Protein AF-A0A1J4ZAJ0-F1 (afdb_monomer)

Sequence (170 aa):
MKILQNQTVWIAAALLSLMAATRYNHFGSSMALPDASYAVFFLAGLYRVRGALALLALLLLEAALVDFYAINFREISAYCVTSAYAFLVFAYGALWFVGRWYAARHAVSGKGVLGLMLAAAVASVVGKSEERAVASLFSPGGTHAMKGEFAGSNDFEVVAFLVVLPEAIA

Radius of gyration: 19.62 Å; Cα contacts (8 Å, |Δi|>4): 102; chains: 1; bounding box: 49×60×43 Å

pLDDT: mean 70.23, std 18.84, range [33.94, 95.88]

Nearest PDB structures (foldseek):
  8ovv-assembly1_A  TM=7.736E-01  e=8.194E-06  Thiobacillus denitrificans
  8c7p-assembly1_A  TM=6.859E-01  e=7.366E-06  Thiobacillus denitrificans ATCC 25259

Mean predicted aligned error: 14.1 Å

Foldseek 3Di:
DVVLVVVVVVLLVVLLVLQLQQVLDCDDDPPGFHRCLLVSLLVLLQDPHDPSVVSLVVSVVSSVVSVVCSVPPVVPDCPVVDPCVVCVNVSSVVSSPNSNVVNVPDDQDPVNVVVVVVVSVVCRVVVPVVVVVVVVVCPDDPPDPDPPPDPCPVPVPPPVPPPDDDDDDD

Solvent-accessible surface area (backbone atoms only — not comparable to full-atom values): 10308 Å² total; per-residue (Å²): 115,68,69,65,52,53,51,44,51,54,52,49,53,52,45,51,52,48,28,64,75,14,60,83,35,96,64,61,47,102,88,46,55,62,56,41,50,68,58,43,32,22,51,57,20,42,52,92,48,91,61,49,70,56,53,52,50,49,52,55,50,47,54,53,50,53,53,50,46,36,41,75,74,63,75,40,79,60,83,79,68,50,85,68,50,64,51,49,58,56,53,45,48,49,35,20,51,50,18,37,56,48,45,73,77,42,91,80,48,70,68,56,55,52,49,50,53,50,50,51,56,48,41,68,68,67,43,67,67,57,55,57,61,55,50,63,78,64,56,94,79,88,84,73,92,55,98,79,80,52,94,64,69,90,61,69,87,65,70,89,65,81,86,73,80,80,92,80,81,135

Structure (mmCIF, N/CA/C/O backbone):
data_AF-A0A1J4ZAJ0-F1
#
_entry.id   AF-A0A1J4ZAJ0-F1
#
loop_
_atom_site.group_PDB
_atom_site.id
_atom_site.type_symbol
_atom_site.label_atom_id
_atom_site.label_alt_id
_atom_site.label_comp_id
_atom_site.label_asym_id
_atom_site.label_entity_id
_atom_site.label_seq_id
_atom_site.pdbx_PDB_ins_code
_atom_site.Cartn_x
_atom_site.Cartn_y
_atom_site.Cartn_z
_atom_site.occupancy
_atom_site.B_iso_or_equiv
_atom_site.auth_seq_id
_atom_site.auth_comp_id
_atom_site.auth_asym_id
_atom_site.auth_atom_id
_atom_site.pdbx_PDB_model_num
ATOM 1 N N . MET A 1 1 ? -14.379 -10.783 22.840 1.00 54.06 1 MET A N 1
ATOM 2 C CA . MET A 1 1 ? -13.062 -11.000 22.185 1.00 54.06 1 MET A CA 1
ATOM 3 C C . MET A 1 1 ? -13.139 -11.733 20.840 1.00 54.06 1 MET A C 1
ATOM 5 O O . MET A 1 1 ? -12.487 -11.268 19.919 1.00 54.06 1 MET A O 1
ATOM 9 N N . LYS A 1 2 ? -13.942 -12.800 20.673 1.00 57.62 2 LYS A N 1
ATOM 10 C CA . LYS A 1 2 ? -14.010 -13.580 19.413 1.00 57.62 2 LYS A CA 1
ATOM 11 C C . LYS A 1 2 ? -14.455 -12.782 18.169 1.00 57.62 2 LYS A C 1
ATOM 13 O O . LYS A 1 2 ? -13.861 -12.938 17.111 1.00 57.62 2 LYS A O 1
ATOM 18 N N . ILE A 1 3 ? -15.438 -11.885 18.301 1.00 59.88 3 ILE A N 1
ATOM 19 C CA . ILE A 1 3 ? -16.002 -11.115 17.169 1.00 59.88 3 ILE A CA 1
ATOM 20 C C . ILE A 1 3 ? -14.974 -10.136 16.561 1.00 59.88 3 ILE A C 1
ATOM 22 O O . ILE A 1 3 ? -14.800 -10.100 15.348 1.00 59.88 3 ILE A O 1
ATOM 26 N N . LEU A 1 4 ? -14.226 -9.408 17.400 1.00 62.41 4 LEU A N 1
ATOM 27 C CA . LEU A 1 4 ? -13.175 -8.470 16.964 1.00 62.41 4 LEU A CA 1
ATOM 28 C C . LEU A 1 4 ? -11.959 -9.183 16.344 1.00 62.41 4 LEU A C 1
ATOM 30 O O . LEU A 1 4 ? -11.307 -8.649 15.448 1.00 62.41 4 LEU A O 1
ATOM 34 N N . GLN A 1 5 ? -11.663 -10.402 16.800 1.00 68.62 5 GLN A N 1
ATOM 35 C CA . GLN A 1 5 ? -10.575 -11.209 16.252 1.00 68.62 5 GLN A CA 1
ATOM 36 C C . GLN A 1 5 ? -10.941 -11.784 14.880 1.00 68.62 5 GLN A C 1
ATOM 38 O O . GLN A 1 5 ? -10.118 -11.740 13.973 1.00 68.62 5 GLN A O 1
ATOM 43 N N . ASN A 1 6 ? -12.193 -12.214 14.692 1.00 74.06 6 ASN A N 1
ATOM 44 C CA . ASN A 1 6 ? -12.681 -12.676 13.394 1.00 74.06 6 ASN A CA 1
ATOM 45 C C . ASN A 1 6 ? -12.636 -11.550 12.346 1.00 74.06 6 ASN A C 1
ATOM 47 O O . ASN A 1 6 ? -12.157 -11.758 11.239 1.00 74.06 6 ASN A O 1
ATOM 51 N N . GLN A 1 7 ? -13.050 -10.327 12.706 1.00 75.75 7 GLN A N 1
ATOM 52 C CA . GLN A 1 7 ? -12.976 -9.184 11.785 1.00 75.75 7 GLN A CA 1
ATOM 53 C C . GLN A 1 7 ? -11.540 -8.791 11.422 1.00 75.75 7 GLN A C 1
ATOM 55 O O . GLN A 1 7 ? -11.275 -8.472 10.268 1.00 75.75 7 GLN A O 1
ATOM 60 N N . THR A 1 8 ? -10.605 -8.866 12.374 1.00 78.75 8 THR A N 1
ATOM 61 C CA . THR A 1 8 ? -9.176 -8.633 12.101 1.00 78.75 8 THR A CA 1
ATOM 62 C C . THR A 1 8 ? -8.647 -9.577 11.020 1.00 78.75 8 THR A C 1
ATOM 64 O O . THR A 1 8 ? -7.941 -9.131 10.121 1.00 78.75 8 THR A O 1
ATOM 67 N N . VAL A 1 9 ? -9.010 -10.863 11.085 1.00 84.94 9 VAL A N 1
ATOM 68 C CA . VAL A 1 9 ? -8.569 -11.873 10.111 1.00 84.94 9 VAL A CA 1
ATOM 69 C C . VAL A 1 9 ? -9.107 -11.565 8.716 1.00 84.94 9 VAL A C 1
ATOM 71 O O . VAL A 1 9 ? -8.340 -11.595 7.761 1.00 84.94 9 VAL A O 1
ATOM 74 N N . TRP A 1 10 ? -10.386 -11.203 8.592 1.00 86.69 10 TRP A N 1
ATOM 75 C CA . TRP A 1 10 ? -10.977 -10.866 7.293 1.00 86.69 10 TRP A CA 1
ATOM 76 C C . TRP A 1 10 ? -10.384 -9.598 6.678 1.00 86.69 10 TRP A C 1
ATOM 78 O O . TRP A 1 10 ? -10.121 -9.573 5.480 1.00 86.69 10 TRP A O 1
ATOM 88 N N . ILE A 1 11 ? -10.129 -8.567 7.489 1.00 85.62 11 ILE A N 1
ATOM 89 C CA . ILE A 1 11 ? -9.476 -7.337 7.021 1.00 85.62 11 ILE A CA 1
ATOM 90 C C . ILE A 1 11 ? -8.048 -7.639 6.563 1.00 85.62 11 ILE A C 1
ATOM 92 O O . ILE A 1 11 ? -7.658 -7.217 5.479 1.00 85.62 11 ILE A O 1
ATOM 96 N N . ALA A 1 12 ? -7.282 -8.391 7.359 1.00 88.00 12 ALA A N 1
ATOM 97 C CA . ALA A 1 12 ? -5.926 -8.787 6.995 1.00 88.00 12 ALA A CA 1
ATOM 98 C C . ALA A 1 12 ? -5.919 -9.602 5.695 1.00 88.00 12 ALA A C 1
ATOM 100 O O . ALA A 1 12 ? -5.186 -9.263 4.776 1.00 88.00 12 ALA A O 1
ATOM 101 N N . ALA A 1 13 ? -6.785 -10.612 5.581 1.00 91.62 13 ALA A N 1
ATOM 102 C CA . ALA A 1 13 ? -6.903 -11.432 4.379 1.00 91.62 13 ALA A CA 1
ATOM 103 C C . ALA A 1 13 ? -7.265 -10.600 3.140 1.00 91.62 13 ALA A C 1
ATOM 105 O O . ALA A 1 13 ? -6.675 -10.804 2.082 1.00 91.62 13 ALA A O 1
ATOM 106 N N . ALA A 1 14 ? -8.191 -9.644 3.268 1.00 90.56 14 ALA A N 1
ATOM 107 C CA . ALA A 1 14 ? -8.578 -8.762 2.171 1.00 90.56 14 ALA A CA 1
ATOM 108 C C . ALA A 1 14 ? -7.429 -7.843 1.728 1.00 90.56 14 ALA A C 1
ATOM 110 O O . ALA A 1 14 ? -7.202 -7.691 0.532 1.00 90.56 14 ALA A O 1
ATOM 111 N N . LEU A 1 15 ? -6.695 -7.256 2.678 1.00 91.31 15 LEU A N 1
ATOM 112 C CA . LEU A 1 15 ? -5.568 -6.365 2.393 1.00 91.31 15 LEU A CA 1
ATOM 113 C C . LEU A 1 15 ? -4.382 -7.108 1.767 1.00 91.31 15 LEU A C 1
ATOM 115 O O . LEU A 1 15 ? -3.844 -6.622 0.775 1.00 91.31 15 LEU A O 1
ATOM 119 N N . LEU A 1 16 ? -4.030 -8.282 2.306 1.00 92.38 16 LEU A N 1
ATOM 120 C CA . LEU A 1 16 ? -2.986 -9.146 1.743 1.00 92.38 16 LEU A CA 1
ATOM 121 C C . LEU A 1 16 ? -3.362 -9.541 0.303 1.00 92.38 16 LEU A C 1
ATOM 123 O O . LEU A 1 16 ? -2.651 -9.248 -0.651 1.00 92.38 16 LEU A O 1
ATOM 127 N N . SER A 1 17 ? -4.577 -10.073 0.114 1.00 90.38 17 SER A N 1
ATOM 128 C CA . SER A 1 17 ? -5.062 -10.482 -1.215 1.00 90.38 17 SER A CA 1
ATOM 129 C C . SER A 1 17 ? -5.073 -9.330 -2.223 1.00 90.38 17 SER A C 1
ATOM 131 O O . SER A 1 17 ? -4.719 -9.534 -3.383 1.00 90.38 17 SER A O 1
ATOM 133 N N . LEU A 1 18 ? -5.473 -8.124 -1.798 1.00 87.69 18 LEU A N 1
ATOM 134 C CA . LEU A 1 18 ? -5.462 -6.934 -2.648 1.00 87.69 18 LEU A CA 1
ATOM 135 C C . LEU A 1 18 ? -4.038 -6.583 -3.083 1.00 87.69 18 LEU A C 1
ATOM 137 O O . LEU A 1 18 ? -3.805 -6.400 -4.274 1.00 87.69 18 LEU A O 1
ATOM 141 N N . MET A 1 19 ? -3.096 -6.522 -2.138 1.00 89.44 19 MET A N 1
ATOM 142 C CA . MET A 1 19 ? -1.705 -6.196 -2.441 1.00 89.44 19 MET A CA 1
ATOM 143 C C . MET A 1 19 ? -1.082 -7.247 -3.359 1.00 89.44 19 MET A C 1
ATOM 145 O O . MET A 1 19 ? -0.523 -6.883 -4.391 1.00 89.44 19 MET A O 1
ATOM 149 N N . ALA A 1 20 ? -1.249 -8.536 -3.050 1.00 88.50 20 ALA A N 1
ATOM 150 C CA . ALA A 1 20 ? -0.789 -9.621 -3.907 1.00 88.50 20 ALA A CA 1
ATOM 151 C C . ALA A 1 20 ? -1.352 -9.492 -5.329 1.00 88.50 20 ALA A C 1
ATOM 153 O O . ALA A 1 20 ? -0.598 -9.574 -6.289 1.00 88.50 20 ALA A O 1
ATOM 154 N N . ALA A 1 21 ? -2.649 -9.221 -5.494 1.00 83.94 21 ALA A N 1
ATOM 155 C CA . ALA A 1 21 ? -3.261 -9.112 -6.818 1.00 83.94 21 ALA A CA 1
ATOM 156 C C . ALA A 1 21 ? -2.737 -7.927 -7.654 1.00 83.94 21 ALA A C 1
ATOM 158 O O . ALA A 1 21 ? -2.711 -8.018 -8.883 1.00 83.94 21 ALA A O 1
ATOM 159 N N . THR A 1 22 ? -2.328 -6.823 -7.020 1.00 80.56 22 THR A N 1
ATOM 160 C CA . THR A 1 22 ? -1.966 -5.574 -7.718 1.00 80.56 22 THR A CA 1
ATOM 161 C C . THR A 1 22 ? -0.465 -5.330 -7.835 1.00 80.56 22 THR A C 1
ATOM 163 O O . THR A 1 22 ? -0.031 -4.610 -8.728 1.00 80.56 22 THR A O 1
ATOM 166 N N . ARG A 1 23 ? 0.347 -5.918 -6.953 1.00 79.25 23 ARG A N 1
ATOM 167 C CA . ARG A 1 23 ? 1.777 -5.595 -6.831 1.00 79.25 23 ARG A CA 1
ATOM 168 C C . ARG A 1 23 ? 2.649 -6.190 -7.947 1.00 79.25 23 ARG A C 1
ATOM 170 O O . ARG A 1 23 ? 3.795 -5.800 -8.120 1.00 79.25 23 ARG A O 1
ATOM 177 N N . TYR A 1 24 ? 2.095 -7.085 -8.766 1.00 69.69 24 TYR A N 1
ATOM 178 C CA . TYR A 1 24 ? 2.818 -7.735 -9.864 1.00 69.69 24 TYR A CA 1
ATOM 179 C C . TYR A 1 24 ? 3.165 -6.824 -11.056 1.00 69.69 24 TYR A C 1
ATOM 181 O O . TYR A 1 24 ? 3.993 -7.226 -11.869 1.00 69.69 24 TYR A O 1
ATOM 189 N N . ASN A 1 25 ? 2.553 -5.640 -11.209 1.00 61.16 25 ASN A N 1
ATOM 190 C CA . ASN A 1 25 ? 2.732 -4.807 -12.406 1.00 61.16 25 ASN A CA 1
ATOM 191 C C . ASN A 1 25 ? 3.021 -3.338 -12.056 1.00 61.16 25 ASN A C 1
ATOM 193 O O . ASN A 1 25 ? 2.143 -2.605 -11.615 1.00 61.16 25 ASN A O 1
ATOM 197 N N . HIS A 1 26 ? 4.257 -2.899 -12.312 1.00 54.28 26 HIS A N 1
ATOM 198 C CA . HIS A 1 26 ? 4.732 -1.541 -12.007 1.00 54.28 26 HIS A CA 1
ATOM 199 C C . HIS A 1 26 ? 4.208 -0.451 -12.958 1.00 54.28 26 HIS A C 1
ATOM 201 O O . HIS A 1 26 ? 4.211 0.724 -12.602 1.00 54.28 26 HIS A O 1
ATOM 207 N N . PHE A 1 27 ? 3.741 -0.829 -14.150 1.00 49.62 27 PHE A N 1
ATOM 208 C CA . PHE A 1 27 ? 3.117 0.073 -15.115 1.00 49.62 27 PHE A CA 1
ATOM 209 C C . PHE A 1 27 ? 1.901 -0.640 -15.690 1.00 49.62 27 PHE A C 1
ATOM 211 O O . PHE A 1 27 ? 2.050 -1.688 -16.320 1.00 49.62 27 PHE A O 1
ATOM 218 N N . GLY A 1 28 ? 0.706 -0.111 -15.422 1.00 50.00 28 GLY A N 1
ATOM 219 C CA . GLY A 1 28 ? -0.565 -0.695 -15.839 1.00 50.00 28 GLY A CA 1
ATOM 220 C C . GLY A 1 28 ? -0.543 -1.130 -17.304 1.00 50.00 28 GLY A C 1
ATOM 221 O O . GLY A 1 28 ? -0.618 -0.313 -18.222 1.00 50.00 28 GLY A O 1
ATOM 222 N N . SER A 1 29 ? -0.458 -2.439 -17.537 1.00 46.66 29 SER A N 1
ATOM 223 C CA . SER A 1 29 ? -0.848 -3.013 -18.818 1.00 46.66 29 SER A CA 1
ATOM 224 C C . SER A 1 29 ? -2.368 -2.884 -18.942 1.00 46.66 29 SER A C 1
ATOM 226 O O . SER A 1 29 ? -3.078 -2.713 -17.953 1.00 46.66 29 SER A O 1
ATOM 228 N N . SER A 1 30 ? -2.913 -2.921 -20.156 1.00 45.94 30 SER A N 1
ATOM 229 C CA . SER A 1 30 ? -4.334 -2.651 -20.440 1.00 45.94 30 SER A CA 1
ATOM 230 C C . SER A 1 30 ? -5.337 -3.472 -19.605 1.00 45.94 30 SER A C 1
ATOM 232 O O . SER A 1 30 ? -6.500 -3.065 -19.516 1.00 45.94 30 SER A O 1
ATOM 234 N N . MET A 1 31 ? -4.870 -4.549 -18.961 1.00 45.12 31 MET A N 1
ATOM 235 C CA . MET A 1 31 ? -5.599 -5.479 -18.098 1.00 45.12 31 MET A CA 1
ATOM 236 C C . MET A 1 31 ? -5.046 -5.580 -16.651 1.00 45.12 31 MET A C 1
ATOM 238 O O . MET A 1 31 ? -5.614 -6.316 -15.849 1.00 45.12 31 MET A O 1
ATOM 242 N N . ALA A 1 32 ? -3.969 -4.864 -16.297 1.00 46.84 32 ALA A N 1
ATOM 243 C CA . ALA A 1 32 ? -3.363 -4.892 -14.962 1.00 46.84 32 ALA A CA 1
ATOM 244 C C . ALA A 1 32 ? -3.729 -3.652 -14.139 1.00 46.84 32 ALA A C 1
ATOM 246 O O . ALA A 1 32 ? -3.634 -2.523 -14.618 1.00 46.84 32 ALA A O 1
ATOM 247 N N . LEU A 1 33 ? -4.134 -3.875 -12.889 1.00 51.50 33 LEU A N 1
ATOM 248 C CA . LEU A 1 33 ? -4.428 -2.808 -11.937 1.00 51.50 33 LEU A CA 1
ATOM 249 C C . LEU A 1 33 ? -3.135 -2.103 -11.479 1.00 51.50 33 LEU A C 1
ATOM 251 O O . LEU A 1 33 ? -2.107 -2.774 -11.372 1.00 51.50 33 LEU A O 1
ATOM 255 N N . PRO A 1 34 ? -3.180 -0.789 -11.181 1.00 64.56 34 PRO A N 1
ATOM 256 C CA . PRO A 1 34 ? -2.066 -0.083 -10.551 1.00 64.56 34 PRO A CA 1
ATOM 257 C C . PRO A 1 34 ? -1.754 -0.679 -9.171 1.00 64.56 34 PRO A C 1
ATOM 259 O O . PRO A 1 34 ? -2.658 -1.157 -8.480 1.00 64.56 34 PRO A O 1
ATOM 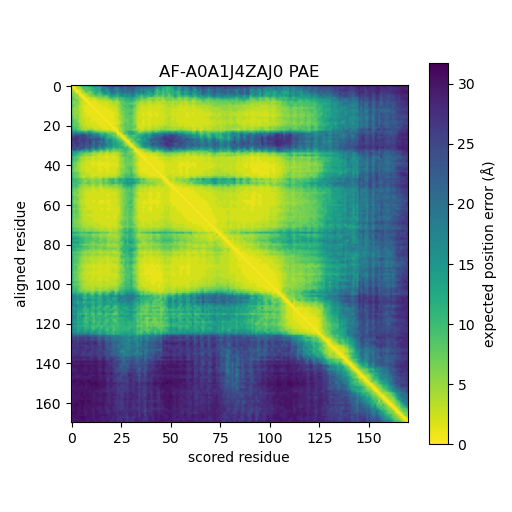262 N N . ASP A 1 35 ? -0.482 -0.636 -8.764 1.00 76.50 35 ASP A N 1
ATOM 263 C CA . ASP A 1 35 ? -0.038 -1.170 -7.475 1.00 76.50 35 ASP A CA 1
ATOM 264 C C . ASP A 1 35 ? -0.758 -0.477 -6.302 1.00 76.50 35 ASP A C 1
ATOM 266 O O . ASP A 1 35 ? -0.574 0.713 -6.036 1.00 76.50 35 ASP A O 1
ATOM 270 N N . ALA A 1 36 ? -1.570 -1.239 -5.565 1.00 84.62 36 ALA A N 1
ATOM 271 C CA . ALA A 1 36 ? -2.319 -0.746 -4.417 1.00 84.62 36 ALA A CA 1
ATOM 272 C C . ALA A 1 36 ? -1.496 -0.724 -3.117 1.00 84.62 36 ALA A C 1
ATOM 274 O O . ALA A 1 36 ? -2.033 -0.344 -2.074 1.00 84.62 36 ALA A O 1
ATOM 275 N N . SER A 1 37 ? -0.214 -1.108 -3.140 1.00 85.56 37 SER A N 1
ATOM 276 C CA . SER A 1 37 ? 0.604 -1.292 -1.935 1.00 85.56 37 SER A CA 1
ATOM 277 C C . SER A 1 37 ? 0.598 -0.074 -1.005 1.00 85.56 37 SER A C 1
ATOM 279 O O . SER A 1 37 ? 0.328 -0.218 0.187 1.00 85.56 37 SER A O 1
ATOM 281 N N . TYR A 1 38 ? 0.796 1.147 -1.517 1.00 85.50 38 TYR A N 1
ATOM 282 C CA . TYR A 1 38 ? 0.759 2.354 -0.675 1.00 85.50 38 TYR A CA 1
ATOM 283 C C . TYR A 1 38 ? -0.595 2.560 0.018 1.00 85.50 38 TYR A C 1
ATOM 285 O O . TYR A 1 38 ? -0.646 2.868 1.213 1.00 85.50 38 TYR A O 1
ATOM 293 N N . ALA A 1 39 ? -1.694 2.344 -0.709 1.00 86.88 39 ALA A N 1
ATOM 294 C CA . ALA A 1 39 ? -3.039 2.433 -0.153 1.00 86.88 39 ALA A CA 1
ATOM 295 C C . ALA A 1 39 ? -3.274 1.342 0.900 1.00 86.88 39 ALA A C 1
ATOM 297 O O . ALA A 1 39 ? -3.809 1.631 1.969 1.00 86.88 39 ALA A O 1
ATOM 298 N N . VAL A 1 40 ? -2.820 0.113 0.644 1.00 90.94 40 VAL A N 1
ATOM 299 C CA . VAL A 1 40 ? -2.924 -1.012 1.582 1.00 90.94 40 VAL A CA 1
ATOM 300 C C . VAL A 1 40 ? -2.236 -0.688 2.910 1.00 90.94 40 VAL A C 1
ATOM 302 O O . VAL A 1 40 ? -2.871 -0.832 3.957 1.00 90.94 40 VAL A O 1
ATOM 305 N N . PHE A 1 41 ? -1.000 -0.176 2.900 1.00 92.06 41 PHE A N 1
ATOM 306 C CA . PHE A 1 41 ? -0.299 0.200 4.138 1.00 92.06 41 PHE A CA 1
ATOM 307 C C . PHE A 1 41 ? -1.003 1.334 4.896 1.00 92.06 41 PHE A C 1
ATOM 309 O O . PHE A 1 41 ? -1.129 1.268 6.122 1.00 92.06 41 PHE A O 1
ATOM 316 N N . PHE A 1 42 ? -1.521 2.341 4.188 1.00 90.19 42 PHE A N 1
ATOM 317 C CA . PHE A 1 42 ? -2.295 3.422 4.803 1.00 90.19 42 PHE A CA 1
ATOM 318 C C . PHE A 1 42 ? -3.602 2.917 5.442 1.00 90.19 42 PHE A C 1
ATOM 320 O O . PHE A 1 42 ? -3.877 3.210 6.610 1.00 90.19 42 PHE A O 1
ATOM 327 N N . LEU A 1 43 ? -4.386 2.106 4.721 1.00 89.25 43 LEU A N 1
ATOM 328 C CA . LEU A 1 43 ? -5.635 1.515 5.219 1.00 89.25 43 LEU A CA 1
ATOM 329 C C . LEU A 1 43 ? -5.388 0.582 6.404 1.00 89.25 43 LEU A C 1
ATOM 331 O O . LEU A 1 43 ? -6.129 0.611 7.387 1.00 89.25 43 LEU A O 1
ATOM 335 N N . ALA A 1 44 ? -4.335 -0.226 6.346 1.00 90.44 44 ALA A N 1
ATOM 336 C CA . ALA A 1 44 ? -3.953 -1.092 7.452 1.00 90.44 44 ALA A CA 1
ATOM 337 C C . ALA A 1 44 ? -3.567 -0.278 8.706 1.00 90.44 44 ALA A C 1
ATOM 339 O O . ALA A 1 44 ? -3.865 -0.681 9.836 1.00 90.44 44 ALA A O 1
ATOM 340 N N . GLY A 1 45 ? -2.997 0.916 8.509 1.00 90.12 45 GLY A N 1
ATOM 341 C CA . GLY A 1 45 ? -2.815 1.928 9.546 1.00 90.12 45 GLY A CA 1
ATOM 342 C C . GLY A 1 45 ? -4.132 2.464 10.124 1.00 90.12 45 GLY A C 1
ATOM 343 O O . GLY A 1 45 ? -4.238 2.614 11.344 1.00 90.12 45 GLY A O 1
ATOM 344 N N . LEU A 1 46 ? -5.146 2.706 9.283 1.00 88.19 46 LEU A N 1
ATOM 345 C CA . LEU A 1 46 ? -6.470 3.175 9.722 1.00 88.19 46 LEU A CA 1
ATOM 346 C C . LEU A 1 46 ? -7.194 2.158 10.618 1.00 88.19 46 LEU A C 1
ATOM 348 O O . LEU A 1 46 ? -7.873 2.539 11.575 1.00 88.19 46 LEU A O 1
ATOM 352 N N . TYR A 1 47 ? -7.061 0.860 10.329 1.00 84.44 47 TYR A N 1
ATOM 353 C CA . TYR A 1 47 ? -7.740 -0.181 11.097 1.00 84.44 47 TYR A CA 1
ATOM 354 C C . TYR A 1 47 ? -7.086 -0.415 12.472 1.00 84.44 47 TYR A C 1
ATOM 356 O O . TYR A 1 47 ? -5.910 -0.770 12.626 1.00 84.44 47 TYR A O 1
ATOM 364 N N . ARG A 1 48 ? -7.888 -0.264 13.534 1.00 80.56 48 ARG A N 1
ATOM 365 C CA . ARG A 1 48 ? -7.445 -0.417 14.929 1.00 80.56 48 ARG A CA 1
ATOM 366 C C . ARG A 1 48 ? -7.618 -1.860 15.415 1.00 80.56 48 ARG A C 1
ATOM 368 O O . ARG A 1 48 ? -8.497 -2.163 16.215 1.00 80.56 48 ARG A O 1
ATOM 375 N N . VAL A 1 49 ? -6.774 -2.755 14.908 1.00 78.56 49 VAL A N 1
ATOM 376 C CA . VAL A 1 49 ? -6.799 -4.191 15.243 1.00 78.56 49 VAL A CA 1
ATOM 377 C C . VAL A 1 49 ? -5.844 -4.560 16.385 1.00 78.56 49 VAL A C 1
ATOM 379 O O . VAL A 1 49 ? -4.840 -3.884 16.630 1.00 78.56 49 VAL A O 1
ATOM 382 N N . ARG A 1 50 ? -6.135 -5.661 17.092 1.00 80.06 50 ARG A N 1
ATOM 383 C CA . ARG A 1 50 ? -5.204 -6.259 18.065 1.00 80.06 50 ARG A CA 1
ATOM 384 C C . ARG A 1 50 ? -4.034 -6.879 17.288 1.00 80.06 50 ARG A C 1
ATOM 386 O O . ARG A 1 50 ? -4.272 -7.673 16.389 1.00 80.06 50 ARG A O 1
ATOM 393 N N . GLY A 1 51 ? -2.791 -6.534 17.635 1.00 84.62 51 GLY A N 1
ATOM 394 C CA . GLY A 1 51 ? -1.601 -7.053 16.940 1.00 84.62 51 GLY A CA 1
ATOM 395 C C . GLY A 1 51 ? -1.226 -6.278 15.677 1.00 84.62 51 GLY A C 1
ATOM 396 O O . GLY A 1 51 ? -0.654 -6.835 14.752 1.00 84.62 51 GLY A O 1
ATOM 397 N N . ALA A 1 52 ? -1.539 -4.987 15.611 1.00 87.19 52 ALA A N 1
ATOM 398 C CA . ALA A 1 52 ? -1.374 -4.238 14.376 1.00 87.19 52 ALA A CA 1
ATOM 399 C C . ALA A 1 52 ? 0.077 -4.140 13.864 1.00 87.19 52 ALA A C 1
ATOM 401 O O . ALA A 1 52 ? 0.292 -4.161 12.662 1.00 87.19 52 ALA A O 1
ATOM 402 N N . LEU A 1 53 ? 1.082 -4.119 14.746 1.00 90.94 53 LEU A N 1
ATOM 403 C CA . LEU A 1 53 ? 2.484 -4.221 14.314 1.00 90.94 53 LEU A CA 1
ATOM 404 C C . LEU A 1 53 ? 2.785 -5.555 13.612 1.00 90.94 53 LEU A C 1
ATOM 406 O O . LEU A 1 53 ? 3.581 -5.577 12.681 1.00 90.94 53 LEU A O 1
ATOM 410 N N . ALA A 1 54 ? 2.121 -6.646 14.007 1.00 91.56 54 ALA A N 1
ATOM 411 C CA . ALA A 1 54 ? 2.244 -7.923 13.311 1.00 91.56 54 ALA A CA 1
ATOM 412 C C . ALA A 1 54 ? 1.613 -7.855 11.914 1.00 91.56 54 ALA A C 1
ATOM 414 O O . ALA A 1 54 ? 2.189 -8.381 10.976 1.00 91.56 54 ALA A O 1
ATOM 415 N N . LEU A 1 55 ? 0.485 -7.155 11.747 1.00 91.88 55 LEU A N 1
ATOM 416 C CA . LEU A 1 55 ? -0.102 -6.924 10.423 1.00 91.88 55 LEU A CA 1
ATOM 417 C C . LEU A 1 55 ? 0.812 -6.062 9.532 1.00 91.88 55 LEU A C 1
ATOM 419 O O . LEU A 1 55 ? 0.979 -6.387 8.363 1.00 91.88 55 LEU A O 1
ATOM 423 N N . LEU A 1 56 ? 1.454 -5.022 10.080 1.00 94.31 56 LEU A N 1
ATOM 424 C CA . LEU A 1 56 ? 2.470 -4.247 9.355 1.00 94.31 56 LEU A CA 1
ATOM 425 C C . LEU A 1 56 ? 3.633 -5.140 8.904 1.00 94.31 56 LEU A C 1
ATOM 427 O O . LEU A 1 56 ? 4.010 -5.110 7.737 1.00 94.31 56 LEU A O 1
ATOM 431 N N . ALA A 1 57 ? 4.179 -5.948 9.817 1.00 94.94 57 ALA A N 1
ATOM 432 C CA . ALA A 1 57 ? 5.274 -6.863 9.509 1.00 94.94 57 ALA A CA 1
ATOM 433 C C . ALA A 1 57 ? 4.872 -7.916 8.464 1.00 94.94 57 ALA A C 1
ATOM 435 O O . ALA A 1 57 ? 5.654 -8.205 7.564 1.00 94.94 57 ALA A O 1
ATOM 436 N N . LEU A 1 58 ? 3.650 -8.450 8.548 1.00 95.00 58 LEU A N 1
ATOM 437 C CA . LEU A 1 58 ? 3.113 -9.399 7.572 1.00 95.00 58 LEU A CA 1
ATOM 438 C C . LEU A 1 58 ? 2.977 -8.774 6.181 1.00 95.00 58 LEU A C 1
ATOM 440 O O . LEU A 1 58 ? 3.377 -9.407 5.214 1.00 95.00 58 LEU A O 1
ATOM 444 N N . LEU A 1 59 ? 2.482 -7.538 6.078 1.00 94.69 59 LEU A N 1
ATOM 445 C CA . LEU A 1 59 ? 2.384 -6.830 4.796 1.00 94.69 59 LEU A CA 1
ATOM 446 C C . LEU A 1 59 ? 3.765 -6.497 4.214 1.00 94.69 59 LEU A C 1
ATOM 448 O O . LEU A 1 59 ? 3.976 -6.640 3.015 1.00 94.69 59 LEU A O 1
A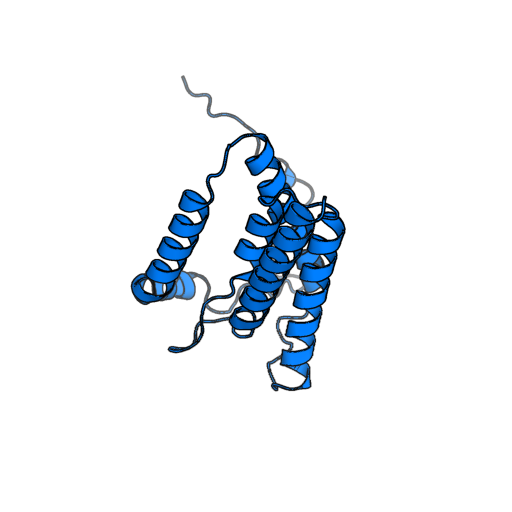TOM 452 N N . LEU A 1 60 ? 4.730 -6.088 5.045 1.00 95.19 60 LEU A N 1
ATOM 453 C CA . LEU A 1 60 ? 6.115 -5.873 4.600 1.00 95.19 60 LEU A CA 1
ATOM 454 C C . LEU A 1 60 ? 6.756 -7.169 4.093 1.00 95.19 60 LEU A C 1
ATOM 456 O O . LEU A 1 60 ? 7.442 -7.165 3.072 1.00 95.19 60 LEU A O 1
ATOM 460 N N . LEU A 1 61 ? 6.522 -8.276 4.801 1.00 95.88 61 LEU A N 1
ATOM 461 C CA . LEU A 1 61 ? 7.008 -9.589 4.400 1.00 95.88 61 LEU A CA 1
ATOM 462 C C . LEU A 1 61 ? 6.358 -10.040 3.090 1.00 95.88 61 LEU A C 1
ATOM 464 O O . LEU A 1 61 ? 7.061 -10.488 2.191 1.00 95.88 61 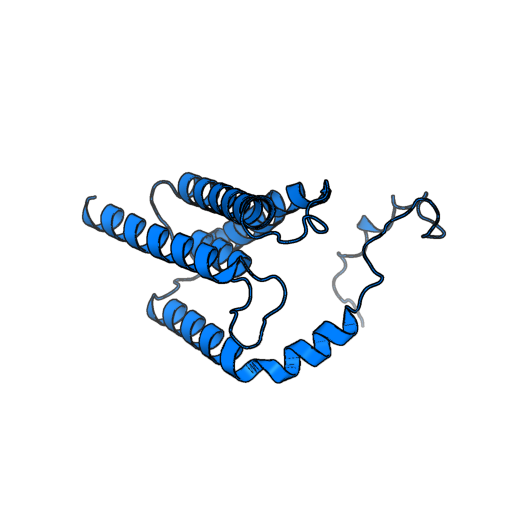LEU A O 1
ATOM 468 N N . GLU A 1 62 ? 5.041 -9.898 2.961 1.00 94.75 62 GLU A N 1
ATOM 469 C CA . GLU A 1 62 ? 4.325 -10.215 1.727 1.00 94.75 62 GLU A CA 1
ATOM 470 C C . GLU A 1 62 ? 4.838 -9.377 0.553 1.00 94.75 62 GLU A C 1
ATOM 472 O O . GLU A 1 62 ? 5.094 -9.936 -0.506 1.00 94.75 62 GLU A O 1
ATOM 477 N N . ALA A 1 63 ? 5.061 -8.074 0.741 1.00 91.25 63 ALA A N 1
ATOM 478 C CA . ALA A 1 63 ? 5.611 -7.201 -0.294 1.00 91.25 63 ALA A CA 1
ATOM 479 C C . ALA A 1 63 ? 6.953 -7.731 -0.826 1.00 91.25 63 ALA A C 1
ATOM 481 O O . ALA A 1 63 ? 7.132 -7.873 -2.035 1.00 91.25 63 ALA A O 1
ATOM 482 N N . ALA A 1 64 ? 7.860 -8.110 0.078 1.00 91.06 64 ALA A N 1
ATOM 483 C CA . ALA A 1 64 ? 9.140 -8.703 -0.296 1.00 91.06 64 ALA A CA 1
ATOM 484 C C . ALA A 1 64 ? 8.981 -10.078 -0.973 1.00 91.06 64 ALA A C 1
ATOM 486 O O . ALA A 1 64 ? 9.700 -10.384 -1.922 1.00 91.06 64 ALA A O 1
ATOM 487 N N . LEU A 1 65 ? 8.043 -10.911 -0.508 1.00 92.50 65 LEU A N 1
ATOM 488 C CA . LEU A 1 65 ? 7.785 -12.238 -1.079 1.00 92.50 65 LEU A CA 1
ATOM 489 C C . LEU A 1 65 ? 7.174 -12.165 -2.480 1.00 92.50 65 LEU A C 1
ATOM 491 O O . LEU A 1 65 ? 7.551 -12.954 -3.346 1.00 92.50 65 LEU A O 1
ATOM 495 N N . VAL A 1 66 ? 6.252 -11.232 -2.713 1.00 89.25 66 VAL A N 1
ATOM 496 C CA . VAL A 1 66 ? 5.642 -11.004 -4.027 1.00 89.25 66 VAL A CA 1
ATOM 497 C C . VAL A 1 66 ? 6.704 -10.546 -5.023 1.00 89.25 66 VAL A C 1
ATOM 499 O O . VAL A 1 66 ? 6.784 -11.106 -6.117 1.00 89.25 66 VAL A O 1
ATOM 502 N N . ASP A 1 67 ? 7.570 -9.618 -4.618 1.00 86.06 67 ASP A N 1
ATOM 503 C CA . ASP A 1 67 ? 8.636 -9.091 -5.474 1.00 86.06 67 ASP A CA 1
ATOM 504 C C . ASP A 1 67 ? 9.710 -10.168 -5.737 1.00 86.06 67 ASP A C 1
ATOM 506 O O . ASP A 1 67 ? 10.148 -10.357 -6.874 1.00 86.06 67 ASP A O 1
ATOM 510 N N . PHE A 1 68 ? 10.057 -10.974 -4.726 1.00 88.25 68 PHE A N 1
ATOM 511 C CA . PHE A 1 68 ? 10.917 -12.150 -4.898 1.00 88.25 68 PHE A CA 1
ATOM 512 C C . PHE A 1 68 ? 10.310 -13.158 -5.880 1.00 88.25 68 PHE A C 1
ATOM 514 O O . PHE A 1 68 ? 11.005 -13.655 -6.770 1.00 88.25 68 PHE A O 1
ATOM 521 N N . TYR A 1 69 ? 9.016 -13.459 -5.747 1.00 89.38 69 TYR A N 1
ATOM 522 C CA . TYR A 1 69 ? 8.339 -14.402 -6.629 1.00 89.38 69 TYR A CA 1
ATOM 523 C C . TYR A 1 69 ? 8.291 -13.893 -8.078 1.00 89.38 69 TYR A C 1
ATOM 525 O O . TYR A 1 69 ? 8.558 -14.651 -9.012 1.00 89.38 69 TYR A O 1
ATOM 533 N N . ALA A 1 70 ? 7.997 -12.605 -8.263 1.00 84.19 70 ALA A N 1
ATOM 534 C CA . ALA A 1 70 ? 7.984 -11.939 -9.561 1.00 84.19 70 ALA A CA 1
ATOM 535 C C . ALA A 1 70 ? 9.332 -12.070 -10.292 1.00 84.19 70 ALA A C 1
ATOM 537 O O . ALA A 1 70 ? 9.371 -12.438 -11.467 1.00 84.19 70 ALA A O 1
ATOM 538 N N . ILE A 1 71 ? 10.437 -11.841 -9.584 1.00 81.00 71 ILE A N 1
ATOM 539 C CA . ILE A 1 71 ? 11.783 -11.881 -10.166 1.00 81.00 71 ILE A CA 1
ATOM 540 C C . ILE A 1 71 ? 12.220 -13.312 -10.490 1.00 81.00 71 ILE A C 1
ATOM 542 O O . ILE A 1 71 ? 12.754 -13.570 -11.565 1.00 81.00 71 ILE A O 1
ATOM 546 N N . ASN A 1 72 ? 11.984 -14.256 -9.576 1.00 84.81 72 ASN A N 1
ATOM 547 C CA . ASN A 1 72 ? 12.545 -15.606 -9.696 1.00 84.81 72 ASN A CA 1
ATOM 548 C C . ASN A 1 72 ? 11.684 -16.560 -10.532 1.00 84.81 72 ASN A C 1
ATOM 550 O O . ASN A 1 72 ? 12.222 -17.483 -11.136 1.00 84.81 72 ASN A O 1
ATOM 554 N N . PHE A 1 73 ? 10.361 -16.367 -10.564 1.00 86.81 73 PHE A N 1
ATOM 555 C CA . PHE A 1 73 ? 9.435 -17.310 -11.208 1.00 86.81 73 PHE A CA 1
ATOM 556 C C . PHE A 1 73 ? 8.623 -16.700 -12.350 1.00 86.81 73 PHE A C 1
ATOM 558 O O . PHE A 1 73 ? 7.980 -17.441 -13.092 1.00 86.81 73 PHE A O 1
ATOM 565 N N . ARG A 1 74 ? 8.596 -15.368 -12.485 1.00 78.62 74 ARG A N 1
ATOM 566 C CA . ARG A 1 74 ? 7.827 -14.670 -13.531 1.00 78.62 74 ARG A CA 1
ATOM 567 C C . ARG A 1 74 ? 8.708 -13.901 -14.512 1.00 78.62 74 ARG A C 1
ATOM 569 O O . ARG A 1 74 ? 8.165 -13.175 -15.336 1.00 78.62 74 ARG A O 1
ATOM 576 N N . GLU A 1 75 ? 10.028 -14.078 -14.418 1.00 81.50 75 GLU A N 1
ATOM 577 C CA . GLU A 1 75 ? 11.033 -13.465 -15.299 1.00 81.50 75 GLU A CA 1
ATOM 578 C C . GLU A 1 75 ? 10.921 -11.927 -15.371 1.00 81.50 75 GLU A C 1
ATOM 580 O O . GLU A 1 75 ? 11.328 -11.297 -16.347 1.00 81.50 75 GLU A O 1
ATOM 585 N N . ILE A 1 76 ? 10.369 -11.296 -14.324 1.00 77.69 76 ILE A N 1
ATOM 586 C CA . ILE A 1 76 ? 10.300 -9.836 -14.222 1.00 77.69 76 ILE A CA 1
ATOM 587 C C . ILE A 1 76 ? 11.696 -9.313 -13.875 1.00 77.69 76 ILE A C 1
ATOM 589 O O . ILE A 1 76 ? 12.358 -9.805 -12.962 1.00 77.69 76 ILE A O 1
ATOM 593 N N . SER A 1 77 ? 12.150 -8.296 -14.608 1.00 75.12 77 SER A N 1
ATOM 594 C CA . SER A 1 77 ? 13.477 -7.710 -14.418 1.00 75.12 77 SER A CA 1
ATOM 595 C C . SER A 1 77 ? 13.679 -7.178 -12.995 1.00 75.12 77 SER A C 1
ATOM 597 O O . SER A 1 77 ? 12.891 -6.373 -12.500 1.00 75.12 77 SER A O 1
ATOM 599 N N . ALA A 1 78 ? 14.800 -7.551 -12.373 1.00 74.00 78 ALA A N 1
ATOM 600 C CA . ALA A 1 78 ? 15.223 -7.055 -11.063 1.00 74.00 78 ALA A CA 1
ATOM 601 C C . ALA A 1 78 ? 15.825 -5.635 -11.105 1.00 74.00 78 ALA A C 1
ATOM 603 O O . ALA A 1 78 ? 16.409 -5.188 -10.122 1.00 74.00 78 ALA A O 1
ATOM 604 N N . TYR A 1 79 ? 15.700 -4.913 -12.224 1.00 72.38 79 TYR A N 1
ATOM 605 C CA . TYR A 1 79 ? 16.310 -3.593 -12.423 1.00 72.38 79 TYR A CA 1
ATOM 606 C C . TYR A 1 79 ? 15.967 -2.578 -11.315 1.00 72.38 79 TYR A C 1
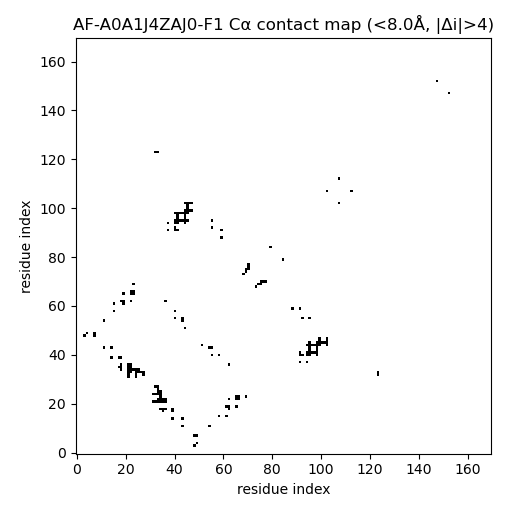ATOM 608 O O . TYR A 1 79 ? 16.802 -1.755 -10.948 1.00 72.38 79 TYR A O 1
ATOM 616 N N . CYS A 1 80 ? 14.760 -2.653 -10.743 1.00 71.19 80 CYS A N 1
ATOM 617 C CA . CYS A 1 80 ? 14.306 -1.759 -9.672 1.00 71.19 80 CYS A CA 1
ATOM 618 C C . CYS A 1 80 ? 14.751 -2.193 -8.262 1.00 71.19 80 CYS A C 1
ATOM 620 O O . CYS A 1 80 ? 14.535 -1.457 -7.297 1.00 71.19 80 CYS A O 1
ATOM 622 N N . VAL A 1 81 ? 15.371 -3.367 -8.118 1.00 75.19 81 VAL A N 1
ATOM 623 C CA . VAL A 1 81 ? 15.834 -3.890 -6.828 1.00 75.19 81 VAL A CA 1
ATOM 624 C C . VAL A 1 81 ? 17.290 -3.493 -6.617 1.00 75.19 81 VAL A C 1
ATOM 626 O O . VAL A 1 81 ? 18.225 -4.203 -6.977 1.00 75.19 81 VAL A O 1
ATOM 629 N N . THR A 1 82 ? 17.473 -2.315 -6.025 1.00 81.19 82 THR A N 1
ATOM 630 C CA . THR A 1 82 ? 18.782 -1.762 -5.648 1.00 81.19 82 THR A CA 1
ATOM 631 C C . THR A 1 82 ? 18.921 -1.693 -4.124 1.00 81.19 82 THR A C 1
ATOM 633 O O . THR A 1 82 ? 17.997 -2.043 -3.388 1.00 81.19 82 THR A O 1
ATOM 636 N N . SER A 1 83 ? 20.044 -1.179 -3.612 1.00 76.50 83 SER A N 1
ATOM 637 C CA . SER A 1 83 ? 20.178 -0.860 -2.180 1.00 76.50 83 SER A CA 1
ATOM 638 C C . SER A 1 83 ? 19.088 0.100 -1.682 1.00 76.50 83 SER A C 1
ATOM 640 O O . SER A 1 83 ? 18.720 0.057 -0.508 1.00 76.50 83 SER A O 1
ATOM 642 N N . ALA A 1 84 ? 18.513 0.914 -2.577 1.00 76.06 84 ALA A N 1
ATOM 643 C CA . ALA A 1 84 ? 17.417 1.816 -2.255 1.00 76.06 84 ALA A CA 1
ATOM 644 C C . ALA A 1 84 ? 16.099 1.082 -1.938 1.00 76.06 84 ALA A C 1
ATOM 646 O O . ALA A 1 84 ? 15.230 1.650 -1.279 1.00 76.06 84 ALA A O 1
ATOM 647 N N . TYR A 1 85 ? 15.949 -0.186 -2.337 1.00 74.44 85 TYR A N 1
ATOM 648 C CA . TYR A 1 85 ? 14.743 -0.977 -2.080 1.00 74.44 85 TYR A CA 1
ATOM 649 C C . TYR A 1 85 ? 14.464 -1.131 -0.570 1.00 74.44 85 TYR A C 1
ATOM 651 O O . TYR A 1 85 ? 13.310 -1.169 -0.147 1.00 74.44 85 TYR A O 1
ATOM 659 N N . ALA A 1 86 ? 15.502 -1.089 0.277 1.00 79.81 86 ALA A N 1
ATOM 660 C CA . ALA A 1 86 ? 15.348 -1.069 1.733 1.00 79.81 86 ALA A CA 1
ATOM 661 C C . ALA A 1 86 ? 14.551 0.150 2.246 1.00 79.81 86 ALA A C 1
ATOM 663 O O . ALA A 1 86 ? 13.874 0.055 3.272 1.00 79.81 86 ALA A O 1
ATOM 664 N N . PHE A 1 87 ? 14.560 1.278 1.523 1.00 81.62 87 PHE A N 1
ATOM 665 C CA . PHE A 1 87 ? 13.799 2.467 1.912 1.00 81.62 87 PHE A CA 1
ATOM 666 C C . PHE A 1 87 ? 12.285 2.316 1.740 1.00 81.62 87 PHE A C 1
ATOM 668 O O . PHE A 1 87 ? 11.529 3.081 2.343 1.00 81.62 87 PHE A O 1
ATOM 675 N N . LEU A 1 88 ? 11.819 1.291 1.017 1.00 82.31 88 LEU A N 1
ATOM 676 C CA . LEU A 1 88 ? 10.395 0.956 0.968 1.00 82.31 88 LEU A CA 1
ATOM 677 C C . LEU A 1 88 ? 9.849 0.607 2.351 1.00 82.31 88 LEU A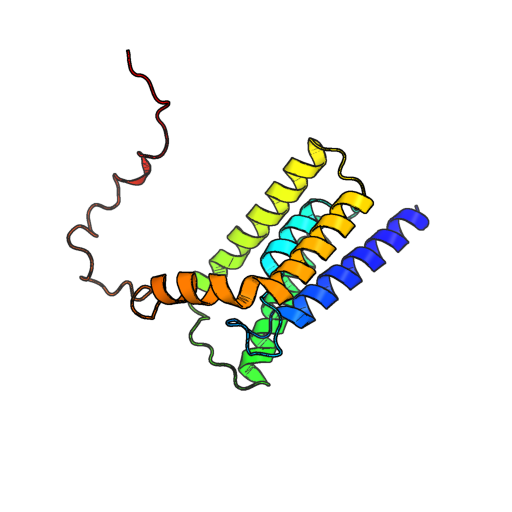 C 1
ATOM 679 O O . LEU A 1 88 ? 8.715 0.962 2.659 1.00 82.31 88 LEU A O 1
ATOM 683 N N . VAL A 1 89 ? 10.662 -0.001 3.220 1.00 88.69 89 VAL A N 1
ATOM 684 C CA . VAL A 1 89 ? 10.265 -0.280 4.607 1.00 88.69 89 VAL A CA 1
ATOM 685 C C . VAL A 1 89 ? 9.939 1.021 5.345 1.00 88.69 89 VAL A C 1
ATOM 687 O O . VAL A 1 89 ? 8.921 1.097 6.034 1.00 88.69 89 VAL A O 1
ATOM 690 N N . PHE A 1 90 ? 10.752 2.067 5.160 1.00 89.06 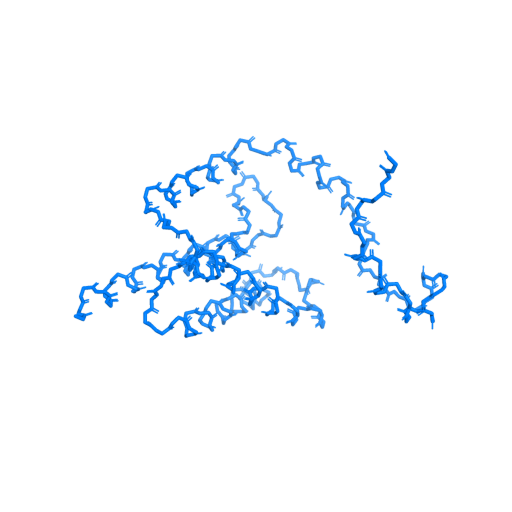90 PHE A N 1
ATOM 691 C CA . PHE A 1 90 ? 10.497 3.380 5.757 1.00 89.06 90 PHE A CA 1
ATOM 692 C C . PHE A 1 90 ? 9.266 4.055 5.147 1.00 89.06 90 PHE A C 1
ATOM 694 O O . PHE A 1 90 ? 8.441 4.585 5.889 1.00 89.06 90 PHE A O 1
ATOM 701 N N . ALA A 1 91 ? 9.099 3.993 3.824 1.00 85.81 91 ALA A N 1
ATOM 702 C CA . ALA A 1 91 ? 7.946 4.577 3.139 1.00 85.81 91 ALA A CA 1
ATOM 703 C C . ALA A 1 91 ? 6.620 3.915 3.563 1.00 85.81 91 ALA A C 1
ATOM 705 O O . ALA A 1 91 ? 5.668 4.595 3.954 1.00 85.81 91 ALA A O 1
ATOM 706 N N . TYR A 1 92 ? 6.564 2.582 3.552 1.00 90.44 92 TYR A N 1
ATOM 707 C CA . TYR A 1 92 ? 5.394 1.814 3.982 1.00 90.44 92 TYR A CA 1
ATOM 708 C C . TYR A 1 92 ? 5.117 1.974 5.479 1.00 90.44 92 TYR A C 1
ATOM 710 O O . TYR A 1 92 ? 3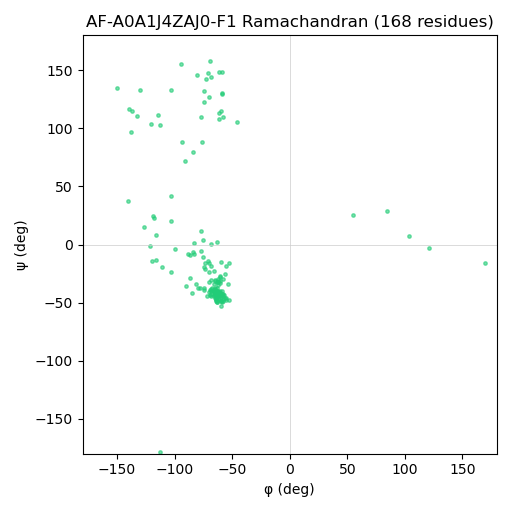.963 2.139 5.884 1.00 90.44 92 TYR A O 1
ATOM 718 N N . GLY A 1 93 ? 6.171 2.008 6.300 1.00 92.75 93 GLY A N 1
ATOM 719 C CA . GLY A 1 93 ? 6.068 2.337 7.718 1.00 92.75 93 GLY A CA 1
ATOM 720 C C . GLY A 1 93 ? 5.457 3.722 7.941 1.00 92.75 93 GLY A C 1
ATOM 721 O O . GLY A 1 93 ? 4.520 3.857 8.729 1.00 92.75 93 GLY A O 1
ATOM 722 N N . ALA A 1 94 ? 5.918 4.742 7.213 1.00 92.81 94 ALA A N 1
ATOM 723 C CA . ALA A 1 94 ? 5.380 6.098 7.300 1.00 92.81 94 ALA A CA 1
ATOM 724 C C . ALA A 1 94 ? 3.888 6.143 6.940 1.00 92.81 94 ALA A C 1
ATOM 726 O O . ALA A 1 94 ? 3.094 6.660 7.723 1.00 92.81 94 ALA A O 1
ATOM 727 N N . LEU A 1 95 ? 3.481 5.533 5.822 1.00 90.12 95 LEU A N 1
ATOM 728 C CA . LEU A 1 95 ? 2.070 5.461 5.413 1.00 90.12 95 LEU A CA 1
ATOM 729 C C . LEU A 1 95 ? 1.189 4.794 6.470 1.00 90.12 95 LEU A C 1
ATOM 731 O O . LEU A 1 95 ? 0.108 5.291 6.798 1.00 90.12 95 LEU A O 1
ATOM 735 N N . TRP A 1 96 ? 1.675 3.704 7.055 1.00 93.62 96 TRP A N 1
ATOM 736 C CA . TRP A 1 96 ? 0.996 3.025 8.147 1.00 93.62 96 TRP A CA 1
ATOM 737 C C . TRP A 1 96 ? 0.831 3.922 9.382 1.00 93.62 96 TRP A C 1
ATOM 739 O O . TRP A 1 96 ? -0.256 3.995 9.968 1.00 93.62 96 TRP A O 1
ATOM 749 N N . PHE A 1 97 ? 1.894 4.618 9.798 1.00 93.25 97 PHE A N 1
ATOM 750 C CA . PHE A 1 97 ? 1.835 5.535 10.939 1.00 93.25 97 PHE A CA 1
ATOM 751 C C . PHE A 1 97 ? 0.917 6.728 10.671 1.00 93.25 97 PHE A C 1
ATOM 753 O O . PHE A 1 97 ? 0.154 7.106 11.562 1.00 93.25 97 PHE A O 1
ATOM 760 N N . VAL A 1 98 ? 0.920 7.268 9.451 1.00 90.81 98 VAL A N 1
ATOM 761 C CA . VAL A 1 98 ? -0.009 8.322 9.025 1.00 90.81 98 VAL A CA 1
ATOM 762 C C . VAL A 1 98 ? -1.453 7.824 9.105 1.00 90.81 98 VAL A C 1
ATOM 764 O O . VAL A 1 98 ? -2.296 8.512 9.681 1.00 90.81 98 VAL A O 1
ATOM 767 N N . GLY A 1 99 ? -1.743 6.605 8.639 1.00 88.88 99 GLY A N 1
ATOM 768 C CA . GLY A 1 99 ? -3.063 5.984 8.796 1.00 88.88 99 GLY A CA 1
ATOM 769 C C . GLY A 1 99 ? -3.483 5.863 10.266 1.00 88.88 99 GLY A C 1
ATOM 770 O O . GLY A 1 99 ? -4.596 6.238 10.636 1.00 88.88 99 GLY A O 1
ATOM 771 N N . ARG A 1 100 ? -2.572 5.436 11.150 1.00 88.06 100 ARG A N 1
ATOM 772 C CA . ARG A 1 100 ? -2.842 5.362 12.601 1.00 88.06 100 ARG A CA 1
ATOM 773 C C . ARG A 1 100 ? -3.123 6.719 13.222 1.00 88.06 100 ARG A C 1
ATOM 775 O O . ARG A 1 100 ? -4.043 6.850 14.030 1.00 88.06 100 ARG A O 1
ATOM 782 N N . TRP A 1 101 ? -2.317 7.709 12.864 1.00 87.56 101 TRP A N 1
ATOM 783 C CA . TRP A 1 101 ? -2.472 9.079 13.325 1.00 87.56 101 TRP A CA 1
ATOM 784 C C . TRP A 1 101 ? -3.804 9.670 12.855 1.00 87.56 101 TRP A C 1
ATOM 786 O O . TRP A 1 101 ? -4.519 10.284 13.649 1.00 87.56 101 TRP A O 1
ATOM 796 N N . TYR A 1 102 ? -4.190 9.402 11.605 1.00 86.12 102 TYR A N 1
ATOM 797 C CA . TYR A 1 102 ? -5.464 9.837 11.043 1.00 86.12 102 TYR A CA 1
ATOM 798 C C . TYR A 1 102 ? -6.656 9.190 11.761 1.00 86.12 102 TYR A C 1
ATOM 800 O O . TYR A 1 102 ? -7.566 9.898 12.195 1.00 86.12 102 TYR A O 1
ATOM 808 N N . ALA A 1 103 ? -6.625 7.871 11.979 1.00 84.81 103 ALA A N 1
ATOM 809 C CA . ALA A 1 103 ? -7.678 7.144 12.696 1.00 84.81 103 ALA A CA 1
ATOM 810 C C . ALA A 1 103 ? -7.798 7.535 14.179 1.00 84.81 103 ALA A C 1
ATOM 812 O O . ALA A 1 103 ? -8.847 7.340 14.793 1.00 84.81 103 ALA A O 1
ATOM 813 N N . ALA A 1 104 ? -6.740 8.086 14.780 1.00 82.25 104 ALA A N 1
ATOM 814 C CA . ALA A 1 104 ? -6.806 8.628 16.133 1.00 82.25 104 ALA A CA 1
ATOM 815 C C . ALA A 1 104 ? -7.563 9.967 16.207 1.00 82.25 104 ALA A C 1
ATOM 817 O O . ALA A 1 104 ? -8.028 10.323 17.288 1.00 82.25 104 ALA A O 1
ATOM 818 N N . ARG A 1 105 ? -7.682 10.693 15.087 1.00 80.81 105 ARG A N 1
ATOM 819 C CA . ARG A 1 105 ? -8.254 12.049 15.017 1.00 80.81 105 ARG A CA 1
ATOM 820 C C . ARG A 1 105 ? -9.600 12.112 14.293 1.00 80.81 105 ARG A C 1
ATOM 822 O O . ARG A 1 105 ? -10.343 13.063 14.500 1.00 80.81 105 ARG A O 1
ATOM 829 N N . HIS A 1 106 ? -9.927 11.104 13.485 1.00 76.56 106 HIS A N 1
ATOM 830 C CA . HIS A 1 106 ? -11.149 11.068 12.685 1.00 76.56 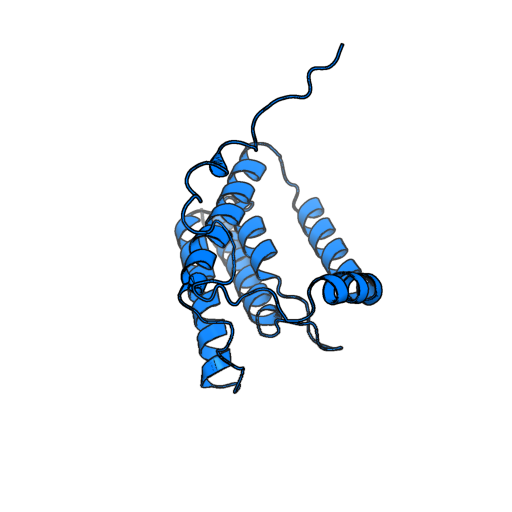106 HIS A CA 1
ATOM 831 C C . HIS A 1 106 ? -11.893 9.743 12.865 1.00 76.56 106 HIS A C 1
ATOM 833 O O . HIS A 1 106 ? -11.311 8.662 12.763 1.00 76.56 106 HIS A O 1
ATOM 839 N N . ALA A 1 107 ? -13.206 9.823 13.090 1.00 66.75 107 ALA A N 1
ATOM 840 C CA . ALA A 1 107 ? -14.087 8.662 13.084 1.00 66.75 107 ALA A CA 1
ATOM 841 C C . ALA A 1 107 ? -14.348 8.228 11.633 1.00 66.75 107 ALA A C 1
ATOM 843 O O . ALA A 1 107 ? -15.292 8.681 10.986 1.00 66.75 107 ALA A O 1
ATOM 844 N N . VAL A 1 108 ? -13.482 7.370 11.096 1.00 66.50 108 VAL A N 1
ATOM 845 C CA . VAL A 1 108 ? -13.632 6.871 9.726 1.00 66.50 108 VAL A CA 1
ATOM 846 C C . VAL A 1 108 ? -14.727 5.804 9.700 1.00 66.50 108 VAL A C 1
ATOM 848 O O . VAL A 1 108 ? -14.572 4.713 10.245 1.00 66.50 108 VAL A O 1
ATOM 851 N N . SER A 1 109 ? -15.866 6.132 9.089 1.00 73.50 109 SER A N 1
ATOM 852 C CA . SER A 1 109 ? -16.974 5.189 8.908 1.00 73.50 109 SER A CA 1
ATOM 853 C C . SER A 1 109 ? -16.632 4.152 7.835 1.00 73.50 109 SER A C 1
ATOM 855 O O . SER A 1 109 ? -16.067 4.494 6.796 1.00 73.50 109 SER A O 1
ATOM 857 N N . GLY A 1 110 ? -17.039 2.893 8.031 1.00 68.88 110 GLY A N 1
ATOM 858 C CA . GLY A 1 110 ? -16.823 1.819 7.049 1.00 68.88 110 GLY A CA 1
ATOM 859 C C . GLY A 1 110 ? -17.430 2.119 5.671 1.00 68.88 110 GLY A C 1
ATOM 860 O O . GLY A 1 110 ? -16.862 1.739 4.652 1.00 68.88 110 GLY A O 1
ATOM 861 N N . LYS A 1 111 ? -18.526 2.893 5.622 1.00 72.19 111 LYS A N 1
ATOM 862 C CA . LYS A 1 111 ? -19.110 3.390 4.362 1.00 72.19 111 LYS A CA 1
ATOM 863 C C . LYS A 1 111 ? -18.184 4.374 3.638 1.00 72.19 111 LYS A C 1
ATOM 865 O O . LYS A 1 111 ? -18.150 4.381 2.416 1.00 72.19 111 LYS A O 1
ATOM 870 N N . GLY A 1 112 ? -17.424 5.175 4.388 1.00 73.19 112 GLY A N 1
ATOM 871 C CA . GLY A 1 112 ? -16.442 6.113 3.842 1.00 73.19 112 GLY A CA 1
ATOM 872 C C . GLY A 1 112 ? -15.236 5.397 3.239 1.00 73.19 112 GLY A C 1
ATOM 873 O O . GLY A 1 112 ? -14.811 5.746 2.144 1.00 73.19 112 GLY A O 1
ATOM 874 N N . VAL A 1 113 ? -14.742 4.339 3.894 1.00 73.50 113 VAL A N 1
ATOM 875 C CA . VAL A 1 113 ? -13.670 3.496 3.333 1.00 73.50 113 VAL A CA 1
ATOM 876 C C . VAL A 1 113 ? -14.149 2.769 2.078 1.00 73.50 113 VAL A C 1
ATOM 878 O O . VAL A 1 113 ? -13.447 2.768 1.074 1.00 73.50 113 VAL A O 1
ATOM 881 N N . LEU A 1 114 ? -15.362 2.208 2.094 1.00 73.00 114 LEU A N 1
ATOM 882 C CA . LEU A 1 114 ? -15.952 1.588 0.906 1.00 73.00 114 LEU A CA 1
ATOM 883 C C . LEU A 1 114 ? -16.124 2.599 -0.239 1.00 73.00 114 LEU A C 1
ATOM 885 O O . LEU A 1 114 ? -15.818 2.278 -1.381 1.00 73.00 114 LEU A O 1
ATOM 889 N N . GLY A 1 115 ? -16.562 3.823 0.068 1.00 71.38 115 GLY A N 1
ATOM 890 C CA . GLY A 1 115 ? -16.654 4.914 -0.903 1.00 71.38 115 GLY A CA 1
ATOM 891 C C . GLY A 1 115 ? -15.297 5.289 -1.498 1.00 71.38 115 GLY A C 1
ATOM 892 O O . GLY A 1 115 ? -15.199 5.469 -2.706 1.00 71.38 115 GLY A O 1
ATOM 893 N N . LEU A 1 116 ? -14.239 5.324 -0.683 1.00 68.19 116 LEU A N 1
ATOM 894 C CA . LEU A 1 116 ? -12.873 5.558 -1.153 1.00 68.19 116 LEU A CA 1
ATOM 895 C C . LEU A 1 116 ? -12.377 4.419 -2.056 1.00 68.19 116 LEU A C 1
ATOM 897 O O . LEU A 1 116 ? -11.776 4.682 -3.091 1.00 68.19 116 LEU A O 1
ATOM 901 N N . MET A 1 117 ? -12.660 3.163 -1.698 1.00 70.31 117 MET A N 1
ATOM 902 C CA . MET A 1 117 ? -12.318 1.999 -2.525 1.00 70.31 117 MET A CA 1
ATOM 903 C C . MET A 1 117 ? -13.067 2.008 -3.858 1.00 70.31 117 MET A C 1
ATOM 905 O O . MET A 1 117 ? -12.471 1.742 -4.896 1.00 70.31 117 MET A O 1
ATOM 909 N N . LEU A 1 118 ? -14.355 2.357 -3.846 1.00 70.94 118 LEU A N 1
ATOM 910 C CA . LEU A 1 118 ? -15.153 2.521 -5.060 1.00 70.94 118 LEU A CA 1
ATOM 911 C C . LEU A 1 118 ? -14.622 3.666 -5.922 1.00 70.94 118 LEU A C 1
ATOM 913 O O . LEU A 1 118 ? -14.460 3.485 -7.122 1.00 70.94 118 LEU A O 1
ATOM 917 N N . ALA A 1 119 ? -14.300 4.815 -5.328 1.00 64.19 119 ALA A N 1
ATOM 918 C CA . ALA A 1 119 ? -13.722 5.945 -6.048 1.00 64.19 119 ALA A CA 1
ATOM 919 C C . ALA A 1 119 ? -12.367 5.584 -6.673 1.00 64.19 119 ALA A C 1
ATOM 921 O O . ALA A 1 119 ? -12.145 5.887 -7.840 1.00 64.19 119 ALA A O 1
ATOM 922 N N . ALA A 1 120 ? -11.497 4.880 -5.943 1.00 64.88 120 ALA A N 1
ATOM 923 C CA . ALA A 1 120 ? -10.220 4.395 -6.460 1.00 64.88 120 ALA A CA 1
ATOM 924 C C . ALA A 1 120 ? -10.401 3.365 -7.590 1.00 64.88 120 ALA A C 1
ATOM 926 O O . ALA A 1 120 ? -9.699 3.428 -8.596 1.00 64.88 120 ALA A O 1
ATOM 927 N N . ALA A 1 121 ? -11.368 2.451 -7.466 1.00 65.62 121 ALA A N 1
ATOM 928 C CA . ALA A 1 121 ? -11.692 1.476 -8.507 1.00 65.62 121 ALA A CA 1
ATOM 929 C C . ALA A 1 121 ? -12.289 2.135 -9.762 1.00 65.62 121 ALA A C 1
ATOM 931 O O . ALA A 1 121 ? -11.987 1.736 -10.881 1.00 65.62 121 ALA A O 1
ATOM 932 N N . VAL A 1 122 ? -13.118 3.166 -9.599 1.00 67.94 122 VAL A N 1
ATOM 933 C CA . VAL A 1 122 ? -13.635 3.948 -10.729 1.00 67.94 122 VAL A CA 1
ATOM 934 C C . VAL A 1 122 ? -12.507 4.763 -11.363 1.00 67.94 122 VAL A C 1
ATOM 936 O O . VAL A 1 122 ? -12.378 4.767 -12.584 1.00 67.94 122 VAL A O 1
ATOM 939 N N . ALA A 1 123 ? -11.645 5.393 -10.562 1.00 63.47 123 ALA A N 1
ATOM 940 C CA . ALA A 1 123 ? -10.492 6.146 -11.047 1.00 63.47 123 ALA A CA 1
ATOM 941 C C . ALA A 1 123 ? -9.484 5.260 -11.796 1.00 63.47 123 ALA A C 1
ATOM 943 O O . ALA A 1 123 ? -8.940 5.704 -12.797 1.00 63.47 123 ALA A O 1
ATOM 944 N N . SER A 1 124 ? -9.279 4.000 -11.401 1.00 61.28 124 SER A N 1
ATOM 945 C CA . SER A 1 124 ? -8.395 3.087 -12.145 1.00 61.28 124 SER A CA 1
ATOM 946 C C . SER A 1 124 ? -8.968 2.659 -13.504 1.00 61.28 124 SER A C 1
ATOM 948 O O . SER A 1 124 ? -8.219 2.318 -14.421 1.00 61.28 124 SER A O 1
ATOM 950 N N . VAL A 1 125 ? -10.294 2.708 -13.668 1.00 62.53 125 VAL A N 1
ATOM 951 C CA . VAL A 1 125 ? -10.970 2.443 -14.948 1.00 62.53 125 VAL A CA 1
ATOM 952 C C . VAL A 1 125 ? -11.019 3.700 -15.822 1.00 62.53 125 VAL A C 1
ATOM 954 O O . VAL A 1 125 ? -10.785 3.614 -17.028 1.00 62.53 125 VAL A O 1
ATOM 957 N N . VAL A 1 126 ? -11.309 4.860 -15.226 1.00 62.69 126 VAL A N 1
ATOM 958 C CA . VAL A 1 126 ? -11.564 6.129 -15.933 1.00 62.69 126 VAL A CA 1
ATOM 959 C C . VAL A 1 126 ? -10.286 6.957 -16.143 1.00 62.69 126 VAL A C 1
ATOM 961 O O . VAL A 1 126 ? -10.126 7.581 -17.187 1.00 62.69 126 VAL A O 1
ATOM 964 N N . GLY A 1 127 ? -9.347 6.934 -15.196 1.00 53.38 127 GLY A N 1
ATOM 965 C CA . GLY A 1 127 ? -8.147 7.784 -15.129 1.00 53.38 127 GLY A CA 1
ATOM 966 C C . GLY A 1 127 ? -7.003 7.422 -16.083 1.00 53.38 127 GLY A C 1
ATOM 967 O O . GLY A 1 127 ? -5.970 8.091 -16.078 1.00 53.38 127 GLY A O 1
ATOM 968 N N . LYS A 1 128 ? -7.185 6.423 -16.960 1.00 51.56 128 LYS A N 1
ATOM 969 C CA . LYS A 1 128 ? -6.179 5.985 -17.951 1.00 51.56 128 LYS A CA 1
ATOM 970 C C . LYS A 1 128 ? -5.671 7.107 -18.878 1.00 51.56 128 LYS A C 1
ATOM 972 O O . LYS A 1 128 ? -4.632 6.933 -19.515 1.00 51.56 128 LYS A O 1
ATOM 977 N N . SER A 1 129 ? -6.383 8.233 -19.000 1.00 48.28 129 SER A N 1
ATOM 978 C CA . SER A 1 129 ? -5.948 9.384 -19.804 1.00 48.28 129 SER A CA 1
ATOM 979 C C . SER A 1 129 ? -4.921 10.276 -19.101 1.00 48.28 129 SER A C 1
ATOM 981 O O . SER A 1 129 ? -4.001 10.754 -19.761 1.00 48.28 129 SER A O 1
ATOM 983 N N . GLU A 1 130 ? -5.037 10.489 -17.788 1.00 47.72 130 GLU A N 1
ATOM 984 C CA . GLU A 1 130 ? -4.156 11.406 -17.044 1.00 47.72 130 GLU A CA 1
ATOM 985 C C . GLU A 1 130 ? -2.813 10.755 -16.685 1.00 47.72 130 GLU A C 1
ATOM 987 O O . GLU A 1 130 ? -1.768 11.400 -16.776 1.00 47.72 130 GLU A O 1
ATOM 992 N N . GLU A 1 131 ? -2.799 9.447 -16.405 1.00 49.53 131 GLU A N 1
ATOM 993 C CA . GLU A 1 131 ? -1.563 8.700 -16.127 1.00 49.53 131 GLU A CA 1
ATOM 994 C C . GLU A 1 131 ? -0.571 8.726 -17.298 1.00 49.53 131 GLU A C 1
ATOM 996 O O . GLU A 1 131 ? 0.634 8.753 -17.072 1.00 49.53 131 GLU A O 1
ATOM 1001 N N . ARG A 1 132 ? -1.037 8.792 -18.555 1.00 45.28 132 ARG A N 1
ATOM 1002 C CA . ARG A 1 132 ? -0.145 8.927 -19.724 1.00 45.28 132 ARG A CA 1
ATOM 1003 C C . ARG A 1 132 ? 0.525 10.301 -19.806 1.00 45.28 132 ARG A C 1
ATOM 1005 O O . ARG A 1 132 ? 1.662 10.385 -20.264 1.00 45.28 132 ARG A O 1
ATOM 1012 N N . ALA A 1 133 ? -0.152 11.355 -19.353 1.00 42.84 133 ALA A N 1
ATOM 1013 C CA . ALA A 1 133 ? 0.391 12.712 -19.334 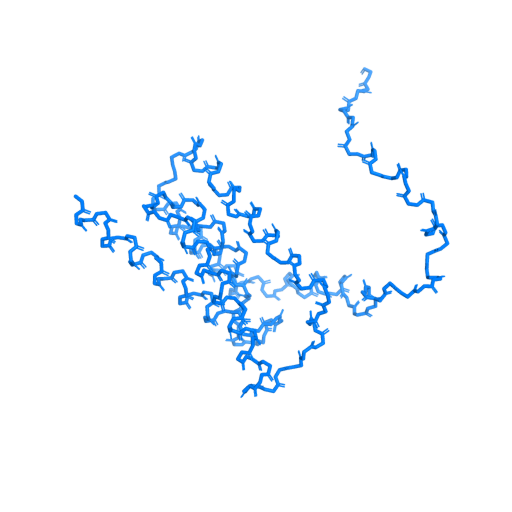1.00 42.84 133 ALA A CA 1
ATOM 1014 C C . ALA A 1 133 ? 1.438 12.884 -18.222 1.00 42.84 133 ALA A C 1
ATOM 1016 O O . ALA A 1 133 ? 2.474 13.510 -18.437 1.00 42.84 133 ALA A O 1
ATOM 1017 N N . VAL A 1 134 ? 1.218 12.258 -17.062 1.00 50.41 134 VAL A N 1
ATOM 1018 C CA . VAL A 1 134 ? 2.183 12.270 -15.951 1.00 50.41 134 VAL A CA 1
ATOM 1019 C C . VAL A 1 134 ? 3.334 11.286 -16.192 1.00 50.41 134 VAL A C 1
ATOM 1021 O O . VAL A 1 134 ? 4.483 11.624 -15.933 1.00 50.41 134 VAL A O 1
ATOM 1024 N N . ALA A 1 135 ? 3.089 10.111 -16.780 1.00 45.25 135 ALA A N 1
ATOM 1025 C CA . ALA A 1 135 ? 4.149 9.164 -17.151 1.00 45.25 135 ALA A CA 1
ATOM 1026 C C . ALA A 1 135 ? 5.130 9.744 -18.189 1.00 45.25 135 ALA A C 1
ATOM 1028 O O . ALA A 1 135 ? 6.315 9.422 -18.164 1.00 45.25 135 ALA A O 1
ATOM 1029 N N . SER A 1 136 ? 4.665 10.650 -19.059 1.00 45.59 136 SER A N 1
ATOM 1030 C CA . SER A 1 136 ? 5.520 11.412 -19.981 1.00 45.59 136 SER A CA 1
ATOM 1031 C C . SER A 1 136 ? 6.485 12.363 -19.264 1.00 45.59 136 SER A C 1
ATOM 1033 O O . SER A 1 136 ? 7.572 12.608 -19.784 1.00 45.59 136 SER A O 1
ATOM 1035 N N . LEU A 1 137 ? 6.110 12.905 -18.101 1.00 46.06 137 LEU A N 1
ATOM 1036 C CA . LEU A 1 137 ? 6.968 13.785 -17.295 1.00 46.06 137 LEU A CA 1
ATOM 1037 C C . LEU A 1 137 ? 8.089 13.015 -16.577 1.00 46.06 137 LEU A C 1
ATOM 1039 O O . LEU A 1 137 ? 9.067 13.625 -16.157 1.00 46.06 137 LEU A O 1
ATOM 1043 N N . PHE A 1 138 ? 7.973 11.687 -16.478 1.00 52.72 138 PHE A N 1
ATOM 1044 C CA . PHE A 1 138 ? 8.932 10.801 -15.806 1.00 52.72 138 PHE A CA 1
ATOM 1045 C C . PHE A 1 138 ? 9.557 9.756 -16.747 1.00 52.72 138 PHE A C 1
ATOM 1047 O O . PHE A 1 138 ? 10.002 8.696 -16.304 1.00 52.72 138 PHE A O 1
ATOM 1054 N N . SER A 1 139 ? 9.599 10.043 -18.052 1.00 45.78 139 SER A N 1
ATOM 1055 C CA . SER A 1 139 ? 10.248 9.176 -19.044 1.00 45.78 139 SER A CA 1
ATOM 1056 C C . SER A 1 139 ? 11.752 8.971 -18.723 1.00 45.78 139 SER A C 1
ATOM 1058 O O . SER A 1 139 ? 12.372 9.865 -18.142 1.00 45.78 139 SER A O 1
ATOM 1060 N N . PRO A 1 140 ? 12.361 7.811 -19.049 1.00 43.94 140 PRO A N 1
ATOM 1061 C CA . PRO A 1 140 ? 13.621 7.348 -18.456 1.00 43.94 140 PRO A CA 1
ATOM 1062 C C . PRO A 1 140 ? 14.829 8.283 -18.641 1.00 43.94 140 PRO A C 1
ATOM 1064 O O . PRO A 1 140 ? 15.180 8.660 -19.756 1.00 43.94 140 PRO A O 1
ATOM 1067 N N . GLY A 1 141 ? 15.497 8.568 -17.518 1.00 46.28 141 GLY A N 1
ATOM 1068 C CA . GLY A 1 141 ? 16.742 9.343 -17.401 1.00 46.28 141 GLY A CA 1
ATOM 1069 C C . GLY A 1 141 ? 17.117 9.708 -15.952 1.00 46.28 141 GLY A C 1
ATOM 1070 O O . GLY A 1 141 ? 18.257 10.055 -15.680 1.00 46.28 141 GLY A O 1
ATOM 1071 N N . GLY A 1 142 ? 16.185 9.602 -14.996 1.00 46.31 142 GLY A N 1
ATOM 1072 C CA . GLY A 1 142 ? 16.314 10.249 -13.682 1.00 46.31 142 GLY A CA 1
ATOM 1073 C C . GLY A 1 142 ? 16.701 9.407 -12.458 1.00 46.31 142 GLY A C 1
ATOM 1074 O O . GLY A 1 142 ? 16.413 9.856 -11.354 1.00 46.31 142 GLY A O 1
ATOM 1075 N N . THR A 1 143 ? 17.309 8.218 -12.572 1.00 44.28 143 THR A N 1
ATOM 1076 C CA . THR A 1 143 ? 17.741 7.455 -11.369 1.00 44.28 143 THR A CA 1
ATOM 1077 C C . THR A 1 143 ? 19.092 6.749 -11.505 1.00 44.28 143 THR A C 1
ATOM 1079 O O . THR A 1 143 ? 19.276 5.656 -10.971 1.00 44.28 143 THR A O 1
ATOM 1082 N N . HIS A 1 144 ? 20.057 7.367 -12.184 1.00 40.09 144 HIS A N 1
ATOM 1083 C CA . HIS A 1 144 ? 21.473 7.055 -11.972 1.00 40.09 144 HIS A CA 1
ATOM 1084 C C . HIS A 1 144 ? 22.123 8.278 -11.337 1.00 40.09 144 HIS A C 1
ATOM 1086 O O . HIS A 1 144 ? 22.380 9.267 -12.005 1.00 40.09 144 HIS A O 1
ATOM 1092 N N . ALA A 1 145 ? 22.360 8.236 -10.027 1.00 46.31 145 ALA A N 1
ATOM 1093 C CA . ALA A 1 145 ? 23.294 9.165 -9.403 1.00 46.31 145 ALA A CA 1
ATOM 1094 C C . ALA A 1 145 ? 24.701 8.579 -9.578 1.00 46.31 145 ALA A C 1
ATOM 1096 O O . ALA A 1 145 ? 25.220 7.911 -8.681 1.00 46.31 145 ALA A O 1
ATOM 1097 N N . MET A 1 146 ? 25.294 8.752 -10.763 1.00 45.88 146 MET A N 1
ATOM 1098 C CA . MET A 1 146 ? 26.705 8.430 -10.970 1.00 45.88 146 MET A CA 1
ATOM 1099 C C . MET A 1 146 ? 27.589 9.566 -10.441 1.00 45.88 146 MET A C 1
ATOM 1101 O O . MET A 1 146 ? 27.238 10.748 -10.452 1.00 45.88 146 MET A O 1
ATOM 1105 N N . LYS A 1 147 ? 28.755 9.189 -9.908 1.00 37.75 147 LYS A N 1
ATOM 1106 C CA . LYS A 1 147 ? 29.712 10.110 -9.287 1.00 37.75 147 LYS A CA 1
ATOM 1107 C C . LYS A 1 147 ? 30.196 11.132 -10.328 1.00 37.75 147 LYS A C 1
ATOM 1109 O O . LYS A 1 147 ? 30.982 10.778 -11.199 1.00 37.75 147 LYS A O 1
ATOM 1114 N N . GLY A 1 148 ? 29.749 12.384 -10.204 1.00 51.69 148 GLY A N 1
ATOM 1115 C CA . GLY A 1 148 ? 30.140 13.501 -11.078 1.00 51.69 148 GLY A CA 1
ATOM 1116 C C . GLY A 1 148 ? 28.998 14.188 -11.836 1.00 51.69 148 GLY A C 1
ATOM 1117 O O . GLY A 1 148 ? 29.254 15.179 -12.509 1.00 51.69 148 GLY A O 1
ATOM 1118 N N . GLU A 1 149 ? 27.755 13.718 -11.711 1.00 47.53 149 GLU A N 1
ATOM 1119 C CA . GLU A 1 149 ? 26.624 14.231 -12.509 1.00 47.53 149 GLU A CA 1
ATOM 1120 C C . GLU A 1 149 ? 25.894 15.435 -11.884 1.00 47.53 149 GLU A C 1
ATOM 1122 O O . GLU A 1 149 ? 25.085 16.092 -12.532 1.00 47.53 149 GLU A O 1
ATOM 1127 N N . PHE A 1 150 ? 26.237 15.786 -10.642 1.00 44.25 150 PHE A N 1
ATOM 1128 C CA . PHE A 1 150 ? 25.797 17.020 -9.994 1.00 44.25 150 PHE A CA 1
ATOM 1129 C C . PHE A 1 150 ? 27.005 17.925 -9.746 1.00 44.25 150 PHE A C 1
ATOM 1131 O O . PHE A 1 150 ? 27.843 17.636 -8.883 1.00 44.25 150 PHE A O 1
ATOM 1138 N N . ALA A 1 151 ? 27.083 19.050 -10.458 1.00 39.47 151 ALA A N 1
ATOM 1139 C CA . ALA A 1 151 ? 27.957 20.143 -10.049 1.00 39.47 151 ALA A CA 1
ATOM 1140 C C . ALA A 1 151 ? 27.489 20.631 -8.662 1.00 39.47 151 ALA A C 1
ATOM 1142 O O . ALA A 1 151 ? 26.370 21.116 -8.528 1.00 39.47 151 ALA A O 1
ATOM 1143 N N . GLY A 1 152 ? 28.314 20.428 -7.628 1.00 47.31 152 GLY A N 1
ATOM 1144 C CA . GLY A 1 152 ? 27.981 20.760 -6.233 1.00 47.31 152 GLY A CA 1
ATOM 1145 C C . GLY A 1 152 ? 27.595 19.579 -5.329 1.00 47.31 152 GLY A C 1
ATOM 1146 O O . GLY A 1 152 ? 27.240 19.800 -4.177 1.00 47.31 152 GLY A O 1
ATOM 1147 N N . SER A 1 153 ? 27.710 18.318 -5.779 1.00 45.94 153 SER A N 1
ATOM 1148 C CA . SER A 1 153 ? 27.413 17.137 -4.934 1.00 45.94 153 SER A CA 1
ATOM 1149 C C . SER A 1 153 ? 28.273 17.007 -3.662 1.00 45.94 153 SER A C 1
ATOM 1151 O O . SER A 1 153 ? 27.933 16.246 -2.761 1.00 45.94 153 SER A O 1
ATOM 1153 N N . ASN A 1 154 ? 29.378 17.746 -3.575 1.00 47.69 154 ASN A N 1
ATOM 1154 C CA . ASN A 1 154 ? 30.247 17.750 -2.400 1.00 47.69 154 ASN A CA 1
ATOM 1155 C C . ASN A 1 154 ? 29.756 18.696 -1.286 1.00 47.69 154 ASN A C 1
ATOM 1157 O O . ASN A 1 154 ? 30.284 18.617 -0.184 1.00 47.69 154 ASN A O 1
ATOM 1161 N N . ASP A 1 155 ? 28.730 19.520 -1.544 1.00 50.88 155 ASP A N 1
ATOM 1162 C CA . ASP A 1 155 ? 28.257 20.573 -0.628 1.00 50.88 155 ASP A CA 1
ATOM 1163 C C . ASP A 1 155 ? 26.801 20.345 -0.160 1.00 50.88 155 ASP A C 1
ATOM 1165 O O . ASP A 1 155 ? 26.106 21.275 0.254 1.00 50.88 155 ASP A O 1
ATOM 1169 N N . PHE A 1 156 ? 26.306 19.099 -0.205 1.00 48.44 156 PHE A N 1
ATOM 1170 C CA . PHE A 1 156 ? 24.920 18.727 0.147 1.00 48.44 156 PHE A CA 1
ATOM 1171 C C . PHE A 1 156 ? 24.516 18.980 1.616 1.00 48.44 156 PHE A C 1
ATOM 1173 O O . PHE A 1 156 ? 23.385 18.685 2.003 1.00 48.44 156 PHE A O 1
ATOM 1180 N N . GLU A 1 157 ? 25.396 19.549 2.437 1.00 44.28 157 GLU A N 1
ATOM 1181 C CA . GLU A 1 157 ? 25.170 19.764 3.868 1.00 44.28 157 GLU A CA 1
ATOM 1182 C C . GLU A 1 157 ? 24.236 20.956 4.184 1.00 44.28 157 GLU A C 1
ATOM 1184 O O . GLU A 1 157 ? 23.835 21.124 5.331 1.00 44.28 157 GLU A O 1
ATOM 1189 N N . VAL A 1 158 ? 23.805 21.760 3.196 1.00 44.22 158 VAL A N 1
ATOM 1190 C CA . VAL A 1 158 ? 23.067 23.020 3.475 1.00 44.22 158 VAL A CA 1
ATOM 1191 C C . VAL A 1 158 ? 21.612 23.074 2.959 1.00 44.22 158 VAL A C 1
ATOM 1193 O O . VAL A 1 158 ? 20.830 23.903 3.422 1.00 44.22 158 VAL A O 1
ATOM 1196 N N . VAL A 1 159 ? 21.151 22.172 2.081 1.00 40.41 159 VAL A N 1
ATOM 1197 C CA . VAL A 1 159 ? 19.789 22.295 1.484 1.00 40.41 159 VAL A CA 1
ATOM 1198 C C . VAL A 1 159 ? 18.674 21.661 2.339 1.00 40.41 159 VAL A C 1
ATOM 1200 O O . VAL A 1 159 ? 17.492 21.924 2.125 1.00 40.41 159 VAL A O 1
ATOM 1203 N N . ALA A 1 160 ? 19.019 20.927 3.401 1.00 39.06 160 ALA A N 1
ATOM 1204 C CA . ALA A 1 160 ? 18.041 20.390 4.356 1.00 39.06 160 ALA A CA 1
ATOM 1205 C C . ALA A 1 160 ? 17.335 21.463 5.223 1.00 39.06 160 ALA A C 1
ATOM 1207 O O . ALA A 1 160 ? 16.486 21.114 6.041 1.00 39.06 160 ALA A O 1
ATOM 1208 N N . PHE A 1 161 ? 17.637 22.758 5.048 1.00 35.62 161 PHE A N 1
ATOM 1209 C CA . PHE A 1 161 ? 17.047 23.836 5.852 1.00 35.62 161 PHE A CA 1
ATOM 1210 C C . PHE A 1 161 ? 15.880 24.599 5.189 1.00 35.62 161 PHE A C 1
ATOM 1212 O O . PHE A 1 161 ? 15.264 25.438 5.839 1.00 35.62 161 PHE A O 1
ATOM 1219 N N . LEU A 1 162 ? 15.507 24.318 3.931 1.00 35.69 162 LEU A N 1
ATOM 1220 C CA . LEU A 1 162 ? 14.535 25.152 3.195 1.00 35.69 162 LEU A CA 1
ATOM 1221 C C . LEU A 1 162 ? 13.106 24.567 3.088 1.00 35.69 162 LEU A C 1
ATOM 1223 O O . LEU A 1 162 ? 12.486 24.643 2.033 1.00 35.69 162 LEU A O 1
ATOM 1227 N N . VAL A 1 163 ? 12.567 23.973 4.163 1.00 41.81 163 VAL A N 1
ATOM 1228 C CA . VAL A 1 163 ? 11.137 23.559 4.252 1.00 41.81 163 VAL A CA 1
ATOM 1229 C C . VAL A 1 163 ? 10.434 24.129 5.498 1.00 41.81 163 VAL A C 1
ATOM 1231 O O . VAL A 1 163 ? 9.334 23.722 5.859 1.00 41.81 163 VAL A O 1
ATOM 1234 N N . VAL A 1 164 ? 11.015 25.132 6.162 1.00 43.47 164 VAL A N 1
ATOM 1235 C CA . VAL A 1 164 ? 10.312 25.864 7.225 1.00 43.47 164 VAL A CA 1
ATOM 1236 C C . VAL A 1 164 ? 10.588 27.353 7.103 1.00 43.47 164 VAL A C 1
ATOM 1238 O O . VAL A 1 164 ? 11.579 27.815 7.645 1.00 43.47 164 VAL A O 1
ATOM 1241 N N . LEU A 1 165 ? 9.686 28.104 6.467 1.00 33.94 165 LEU A N 1
ATOM 1242 C CA . LEU A 1 165 ? 9.259 29.414 6.969 1.00 33.94 165 LEU A CA 1
ATOM 1243 C C . LEU A 1 165 ? 7.803 29.691 6.532 1.00 33.94 165 LEU A C 1
ATOM 1245 O O . LEU A 1 165 ? 7.460 29.430 5.379 1.00 33.94 165 LEU A O 1
ATOM 1249 N N . PRO A 1 166 ? 6.941 30.185 7.442 1.00 41.97 166 PRO A N 1
ATOM 1250 C CA . PRO A 1 166 ? 5.602 30.657 7.114 1.00 41.97 166 PRO A CA 1
ATOM 1251 C C . PRO A 1 166 ? 5.669 31.937 6.275 1.00 41.97 166 PRO A C 1
ATOM 1253 O O . PRO A 1 166 ? 6.529 32.792 6.482 1.00 41.97 166 PRO A O 1
ATOM 1256 N N . GLU A 1 167 ? 4.733 32.053 5.340 1.00 41.12 167 GLU A N 1
ATOM 1257 C CA . GLU A 1 167 ? 4.519 33.220 4.491 1.00 41.12 167 GLU A CA 1
ATOM 1258 C C . GLU A 1 167 ? 4.251 34.452 5.372 1.00 41.12 167 GLU A C 1
ATOM 1260 O O . GLU A 1 167 ? 3.224 34.551 6.042 1.00 41.12 167 GLU A O 1
ATOM 1265 N N . ALA A 1 168 ? 5.208 35.376 5.417 1.00 42.81 168 ALA A N 1
ATOM 1266 C CA . ALA A 1 168 ? 5.039 36.688 6.021 1.00 42.81 168 ALA A CA 1
ATOM 1267 C C . ALA A 1 168 ? 5.288 37.733 4.939 1.00 42.81 168 ALA A C 1
ATOM 1269 O O . ALA A 1 168 ? 6.442 37.979 4.594 1.00 42.81 168 ALA A O 1
ATOM 1270 N N . ILE A 1 169 ? 4.226 38.348 4.413 1.00 38.78 169 ILE A N 1
ATOM 1271 C CA . ILE A 1 169 ? 4.335 39.595 3.652 1.00 38.78 169 ILE A CA 1
ATOM 1272 C C . ILE A 1 169 ? 3.170 40.528 4.017 1.00 38.78 169 ILE A C 1
ATOM 1274 O O . ILE A 1 169 ? 2.016 40.196 3.772 1.00 38.78 169 ILE A O 1
ATOM 1278 N N . ALA A 1 170 ? 3.589 41.663 4.595 1.00 39.06 170 ALA A N 1
ATOM 1279 C CA . ALA A 1 170 ? 3.082 43.044 4.541 1.00 39.06 170 ALA A CA 1
ATOM 1280 C C . ALA A 1 170 ? 1.596 43.337 4.801 1.00 39.06 170 ALA A C 1
ATOM 1282 O O . ALA A 1 170 ? 0.747 43.038 3.935 1.00 39.06 170 ALA A O 1
#

Secondary structure (DSSP, 8-state):
-HHHHHHHHHHHHHHHHHHHHHTT-SS--TTPPP--HHHHHHHHHHS--TTHHHHHHHHHHHHHHHHHHHHHHS---GGG-SGGGGHHHHHHHHHHHHHHHHHHHS---HHHHHHHHHHHHHHHHHGGGHHHHHHHHT-S-S----TTSSTTGGGTTSGGGTT-------